Protein AF-A0A7S2EHA0-F1 (afdb_monomer_lite)

pLDDT: mean 75.67, std 10.83, range [45.16, 90.5]

Secondary structure (DSSP, 8-state):
-HHHHHHHHHHHHHSPPHHHHHHHHHHHHHHHHHHHHHHHHHHHHHHHHHHSTTS-HHHHHHHHHHHTTT--SS-------HHHHSSHHHHHHHHHHHHHHHHHHHHHHHHHHHHHHHHHHTT-

Organism: NCBI:txid49249

Sequence (124 aa):
PFLFELQAYYLDQNTPSDEEFEVMLREKYSDNIQKSRNQRNDMIQFFDGIKNPGSNEEMERKIQEVLRGGRGSTKRHYAVDEKLYGTEEGVKVRTEAEKEAQLQLEKKKDARLKKENDGKKKKK

Foldseek 3Di:
DVVVVVVVVVCVVPPDDPVVVVVVCCVVCVVVVVVVVVVVVVVVVLVVCVVDPPPDPVSVVVVVCVVVVVPDPDDPPPPPPCVLVVDPVNVVVVVVVVVVVVVVVVVVVVVVVVVVVVVVVVVD

Structure (mmCIF, N/CA/C/O backbone):
data_AF-A0A7S2EHA0-F1
#
_entry.id   AF-A0A7S2EHA0-F1
#
loop_
_atom_site.group_PDB
_atom_site.id
_atom_site.type_symbol
_atom_site.label_atom_id
_atom_site.label_alt_id
_atom_site.label_comp_id
_atom_site.label_asym_id
_atom_site.label_entity_id
_atom_site.label_seq_id
_atom_site.pdbx_PDB_ins_code
_atom_site.Cartn_x
_atom_site.Cartn_y
_atom_site.Cartn_z
_atom_site.occupancy
_atom_site.B_iso_or_equiv
_atom_site.auth_seq_id
_atom_site.auth_comp_id
_atom_site.auth_asym_id
_atom_site.auth_atom_id
_atom_site.pdbx_PDB_model_num
ATOM 1 N N . PRO A 1 1 ? 33.166 -28.517 -20.769 1.00 61.69 1 PRO A N 1
ATOM 2 C CA . PRO A 1 1 ? 33.565 -27.542 -21.815 1.00 61.69 1 PRO A CA 1
ATOM 3 C C . PRO A 1 1 ? 32.444 -27.271 -22.834 1.00 61.69 1 PRO A C 1
ATOM 5 O O . PRO A 1 1 ? 31.920 -26.169 -22.840 1.00 61.69 1 PRO A O 1
ATOM 8 N N . PHE A 1 2 ? 31.985 -28.284 -23.581 1.00 61.34 2 PHE A N 1
ATOM 9 C CA . PHE A 1 2 ? 30.973 -28.143 -24.647 1.00 61.34 2 PHE A CA 1
ATOM 10 C C . PHE A 1 2 ? 29.620 -27.546 -24.216 1.00 61.34 2 PHE A C 1
ATOM 12 O O . PHE A 1 2 ? 29.021 -26.772 -24.952 1.00 61.34 2 PHE A O 1
ATOM 19 N N . LEU A 1 3 ? 29.133 -27.876 -23.015 1.00 66.50 3 LEU A N 1
ATOM 20 C CA . LEU A 1 3 ? 27.870 -27.321 -22.504 1.00 66.50 3 LEU A CA 1
ATOM 21 C C . LEU A 1 3 ? 27.956 -25.814 -22.233 1.00 66.50 3 LEU A C 1
ATOM 23 O O . LEU A 1 3 ? 26.982 -25.105 -22.449 1.00 66.50 3 LEU A O 1
ATOM 27 N N . PHE A 1 4 ? 29.121 -25.330 -21.799 1.00 70.19 4 PHE A N 1
ATOM 28 C CA . PHE A 1 4 ? 29.347 -23.905 -21.559 1.00 70.19 4 PHE A CA 1
ATOM 29 C C . PHE A 1 4 ? 29.396 -23.119 -22.872 1.00 70.19 4 PHE A C 1
ATOM 31 O O . PHE A 1 4 ? 28.816 -22.043 -22.958 1.00 70.19 4 PHE A O 1
ATOM 38 N N . GLU A 1 5 ? 30.030 -23.674 -23.905 1.00 72.06 5 GLU A N 1
ATOM 39 C CA . GLU A 1 5 ? 30.099 -23.062 -25.239 1.00 72.06 5 GLU A CA 1
ATOM 40 C C . GLU A 1 5 ? 28.725 -23.009 -25.912 1.00 72.06 5 GLU A C 1
ATOM 42 O O . GLU A 1 5 ? 28.359 -21.985 -26.484 1.00 72.06 5 GLU A O 1
ATOM 47 N N . LEU A 1 6 ? 27.920 -24.069 -25.775 1.00 76.00 6 LEU A N 1
ATOM 48 C CA . LEU A 1 6 ? 26.557 -24.092 -26.306 1.00 76.00 6 LEU A CA 1
ATOM 49 C C . LEU A 1 6 ? 25.659 -23.056 -25.613 1.00 76.00 6 LEU A C 1
ATOM 51 O O . LEU A 1 6 ? 24.840 -22.401 -26.253 1.00 76.00 6 LEU A O 1
ATOM 55 N N . GLN A 1 7 ? 25.826 -22.898 -24.299 1.00 73.44 7 GLN A N 1
ATOM 56 C CA . GLN A 1 7 ? 25.061 -21.947 -23.500 1.00 73.44 7 GLN A CA 1
ATOM 57 C C . GLN A 1 7 ? 25.489 -20.500 -23.780 1.00 73.44 7 GLN A C 1
ATOM 59 O O . GLN A 1 7 ? 24.634 -19.623 -23.869 1.00 73.44 7 GLN A O 1
ATOM 64 N N . ALA A 1 8 ? 26.787 -20.260 -23.985 1.00 76.69 8 ALA A N 1
ATOM 65 C CA . ALA A 1 8 ? 27.322 -18.962 -24.388 1.00 76.69 8 ALA A CA 1
ATOM 66 C C . ALA A 1 8 ? 26.856 -18.561 -25.796 1.00 76.69 8 ALA A C 1
ATOM 68 O O . ALA A 1 8 ? 26.405 -17.438 -25.983 1.00 76.69 8 ALA A O 1
ATOM 69 N N . TYR A 1 9 ? 26.875 -19.491 -26.755 1.00 78.00 9 TYR A N 1
ATOM 70 C CA . TYR A 1 9 ? 26.353 -19.259 -28.104 1.00 78.00 9 TYR A CA 1
ATOM 71 C C . TYR A 1 9 ? 24.848 -18.968 -28.094 1.00 78.00 9 TYR A C 1
ATOM 73 O O . TYR A 1 9 ? 24.375 -18.059 -28.767 1.00 78.00 9 TYR A O 1
ATOM 81 N N . TYR A 1 10 ? 24.082 -19.705 -27.289 1.00 80.06 10 TYR A N 1
ATOM 82 C CA . TYR A 1 10 ? 22.652 -19.451 -27.135 1.00 80.06 10 TYR A CA 1
ATOM 83 C C . TYR A 1 10 ? 22.365 -18.087 -26.492 1.00 80.06 10 TYR A C 1
ATOM 85 O O . TYR A 1 10 ? 21.392 -17.439 -26.864 1.00 80.06 10 TYR A O 1
ATOM 93 N N . LEU A 1 11 ? 23.188 -17.644 -25.538 1.00 77.81 11 LEU A N 1
ATOM 94 C CA . LEU A 1 11 ? 23.082 -16.305 -24.959 1.00 77.81 11 LEU A CA 1
ATOM 95 C C . LEU A 1 11 ? 23.363 -15.234 -26.013 1.00 77.81 11 LEU A C 1
ATOM 97 O O . LEU A 1 11 ? 22.522 -14.370 -26.190 1.00 77.81 11 LEU A O 1
ATOM 101 N N . ASP A 1 12 ? 24.458 -15.347 -26.758 1.00 77.88 12 ASP A N 1
ATOM 102 C CA . ASP A 1 12 ? 24.868 -14.370 -27.777 1.00 77.88 12 ASP A CA 1
ATOM 103 C C . ASP A 1 12 ? 23.838 -14.210 -28.913 1.00 77.88 12 ASP A C 1
ATOM 105 O O . ASP A 1 12 ? 23.573 -13.111 -29.389 1.00 77.88 12 ASP A O 1
ATOM 109 N N . GLN A 1 13 ? 23.183 -15.307 -29.308 1.00 77.44 13 GLN A N 1
ATOM 110 C CA . GLN A 1 13 ? 22.147 -15.299 -30.349 1.00 77.44 13 GLN A CA 1
ATOM 111 C C . GLN A 1 13 ? 20.775 -14.799 -29.862 1.00 77.44 13 GLN A C 1
ATOM 113 O O . GLN A 1 13 ? 19.938 -14.444 -30.687 1.00 77.44 13 GLN A O 1
ATOM 118 N N . ASN A 1 14 ? 20.513 -14.810 -28.548 1.00 77.25 14 ASN A N 1
ATOM 119 C CA . ASN A 1 14 ? 19.212 -14.436 -27.972 1.00 77.25 14 ASN A CA 1
ATOM 120 C C . ASN A 1 14 ? 19.276 -13.212 -27.049 1.00 77.25 14 ASN A C 1
ATOM 122 O O . ASN A 1 14 ? 18.253 -12.825 -26.476 1.00 77.25 14 ASN A O 1
ATOM 126 N N . THR A 1 15 ? 20.449 -12.612 -26.859 1.00 80.12 15 THR A N 1
ATOM 127 C CA . THR A 1 15 ? 20.567 -11.323 -26.187 1.00 80.12 15 THR A CA 1
ATOM 128 C C . THR A 1 15 ? 20.021 -10.246 -27.115 1.00 80.12 15 THR A C 1
ATOM 130 O O . THR A 1 15 ? 20.548 -10.097 -28.217 1.00 80.12 15 THR A O 1
ATOM 133 N N . PRO A 1 16 ? 18.971 -9.511 -26.704 1.00 78.06 16 PRO A N 1
ATOM 134 C CA . PRO A 1 16 ? 18.481 -8.389 -27.490 1.00 78.06 16 PRO A CA 1
ATOM 135 C C . PRO A 1 16 ? 19.614 -7.388 -27.686 1.00 78.06 16 PRO A C 1
ATOM 137 O O . PRO A 1 16 ? 20.438 -7.198 -26.785 1.00 78.06 16 PRO A O 1
ATOM 140 N N . SER A 1 17 ? 19.650 -6.759 -28.857 1.00 84.50 17 SER A N 1
ATOM 141 C CA . SER A 1 17 ? 20.612 -5.687 -29.096 1.00 84.50 17 SER A CA 1
ATOM 142 C C . SER A 1 17 ? 20.375 -4.543 -28.105 1.00 84.50 17 SER A C 1
ATOM 144 O O . SER A 1 17 ? 19.268 -4.381 -27.582 1.00 84.50 17 SER A O 1
ATOM 146 N N . ASP A 1 18 ? 21.398 -3.727 -27.851 1.00 80.44 18 ASP A N 1
ATOM 147 C CA . ASP A 1 18 ? 21.269 -2.586 -26.936 1.00 80.44 18 ASP A CA 1
ATOM 148 C C . ASP A 1 18 ? 20.104 -1.658 -27.337 1.00 80.44 18 ASP A C 1
ATOM 150 O O . ASP A 1 18 ? 19.372 -1.164 -26.480 1.00 80.44 18 ASP A O 1
ATOM 154 N N . GLU A 1 19 ? 19.858 -1.495 -28.641 1.00 83.12 19 GLU A N 1
ATOM 155 C CA . GLU A 1 19 ? 18.738 -0.709 -29.170 1.00 83.12 19 GLU A CA 1
ATOM 156 C C . GLU A 1 19 ? 17.373 -1.350 -28.860 1.00 83.12 19 GLU A C 1
ATOM 158 O O . GLU A 1 19 ? 16.451 -0.674 -28.397 1.00 83.12 19 GLU A O 1
ATOM 163 N N . GLU A 1 20 ? 17.234 -2.663 -29.054 1.00 83.62 20 GLU A N 1
ATOM 164 C CA . GLU A 1 20 ? 16.008 -3.406 -28.729 1.00 83.62 20 GLU A CA 1
ATOM 165 C C . GLU A 1 20 ? 15.743 -3.434 -27.220 1.00 83.62 20 GLU A C 1
ATOM 167 O O . GLU A 1 20 ? 14.597 -3.350 -26.764 1.00 83.62 20 GLU A O 1
ATOM 172 N N . PHE A 1 21 ? 16.810 -3.512 -26.427 1.00 83.50 21 PHE A N 1
ATOM 173 C CA . PHE A 1 21 ? 16.738 -3.459 -24.978 1.00 83.50 21 PHE A CA 1
ATOM 174 C C . PHE A 1 21 ? 16.278 -2.082 -24.486 1.00 83.50 21 PHE A C 1
ATOM 176 O O . PHE A 1 21 ? 15.399 -2.000 -23.622 1.00 83.50 21 PHE A O 1
ATOM 183 N N . GLU A 1 22 ? 16.790 -0.993 -25.065 1.00 83.31 22 GLU A N 1
ATOM 184 C CA . GLU A 1 22 ? 16.329 0.362 -24.755 1.00 83.31 22 GLU A CA 1
ATOM 185 C C . GLU A 1 22 ? 14.855 0.581 -25.111 1.00 83.31 22 GLU A C 1
ATOM 187 O O . GLU A 1 22 ? 14.115 1.184 -24.324 1.00 83.31 22 GLU A O 1
ATOM 192 N N . VAL A 1 23 ? 14.398 0.070 -26.258 1.00 86.69 23 VAL A N 1
ATOM 193 C CA . VAL A 1 23 ? 12.979 0.114 -26.645 1.00 86.69 23 VAL A CA 1
ATOM 194 C C . VAL A 1 23 ? 12.131 -0.653 -25.633 1.00 86.69 23 VAL A C 1
ATOM 196 O O . VAL A 1 23 ? 11.156 -0.107 -25.116 1.00 86.69 23 VAL A O 1
ATOM 199 N N . MET A 1 24 ? 12.547 -1.863 -25.252 1.00 83.25 24 MET A N 1
ATOM 200 C CA . MET A 1 24 ? 11.841 -2.670 -24.255 1.00 83.25 24 MET A CA 1
ATOM 201 C C . MET A 1 24 ? 11.763 -1.969 -22.892 1.00 83.25 24 MET A C 1
ATOM 203 O O . MET A 1 24 ? 10.725 -2.013 -22.225 1.00 83.25 24 MET A O 1
ATOM 207 N N . LEU A 1 25 ? 12.845 -1.313 -22.463 1.00 83.00 25 LEU A N 1
ATOM 208 C CA . LEU A 1 25 ? 12.860 -0.540 -21.225 1.00 83.00 25 LEU A CA 1
ATOM 209 C C . LEU A 1 25 ? 11.913 0.658 -21.306 1.00 83.00 25 LEU A C 1
ATOM 211 O O . LEU A 1 25 ? 11.147 0.909 -20.373 1.00 83.00 25 LEU A O 1
ATOM 215 N N . ARG A 1 26 ? 11.924 1.391 -22.420 1.00 84.00 26 ARG A N 1
ATOM 216 C CA . ARG A 1 26 ? 11.001 2.508 -22.624 1.00 84.00 26 ARG A CA 1
ATOM 217 C C . ARG A 1 26 ? 9.557 2.031 -22.624 1.00 84.00 26 ARG A C 1
ATOM 219 O O . ARG A 1 26 ? 8.753 2.614 -21.912 1.00 84.00 26 ARG A O 1
ATOM 226 N N . GLU A 1 27 ? 9.216 0.959 -23.323 1.00 84.88 27 GLU A N 1
ATOM 227 C CA . GLU A 1 27 ? 7.842 0.453 -23.363 1.00 84.88 27 GLU A CA 1
ATOM 228 C C . GLU A 1 27 ? 7.370 -0.046 -21.994 1.00 84.88 27 GLU A C 1
ATOM 230 O O . GLU A 1 27 ? 6.324 0.375 -21.509 1.00 84.88 27 GLU A O 1
ATOM 235 N N . LYS A 1 28 ? 8.164 -0.883 -21.314 1.00 84.12 28 LYS A N 1
ATOM 236 C CA . LYS A 1 28 ? 7.745 -1.497 -20.043 1.00 84.12 28 LYS A CA 1
ATOM 237 C C . LYS A 1 28 ? 7.742 -0.530 -18.866 1.00 84.12 28 LYS A C 1
ATOM 239 O O . LYS A 1 28 ? 6.999 -0.741 -17.907 1.00 84.12 28 LYS A O 1
ATOM 244 N N . TYR A 1 29 ? 8.587 0.499 -18.904 1.00 85.62 29 TYR A N 1
ATOM 245 C CA . TYR A 1 29 ? 8.783 1.388 -17.761 1.00 85.62 29 TYR A CA 1
ATOM 246 C C . TYR A 1 29 ? 8.359 2.836 -18.005 1.00 85.62 29 TYR A C 1
ATOM 248 O O . TYR A 1 29 ? 8.255 3.570 -17.023 1.00 85.62 29 TYR A O 1
ATOM 256 N N . SER A 1 30 ? 8.056 3.268 -19.236 1.00 85.88 30 SER A N 1
ATOM 257 C CA . SER A 1 30 ? 7.551 4.630 -19.495 1.00 85.88 30 SER A CA 1
ATOM 258 C C . SER A 1 30 ? 6.294 4.928 -18.686 1.00 85.88 30 SER A C 1
ATOM 260 O O . SER A 1 30 ? 6.253 5.942 -17.987 1.00 85.88 30 SER A O 1
ATOM 262 N N . ASP A 1 31 ? 5.331 4.009 -18.681 1.00 86.75 31 ASP A N 1
ATOM 263 C CA . ASP A 1 31 ? 4.100 4.126 -17.900 1.00 86.75 31 ASP A CA 1
ATOM 264 C C . ASP A 1 31 ? 4.381 4.240 -16.401 1.00 86.75 31 ASP A C 1
ATOM 266 O O . ASP A 1 31 ? 3.781 5.059 -15.703 1.00 86.75 31 ASP A O 1
ATOM 270 N N . ASN A 1 32 ? 5.323 3.452 -15.884 1.00 87.44 32 ASN A N 1
ATOM 271 C CA . ASN A 1 32 ? 5.681 3.479 -14.466 1.00 87.44 32 ASN A CA 1
ATOM 272 C C . ASN A 1 32 ? 6.415 4.771 -14.092 1.00 87.44 32 ASN A C 1
ATOM 274 O O . ASN A 1 32 ? 6.175 5.332 -13.020 1.00 87.44 32 ASN A O 1
ATOM 278 N N . ILE A 1 33 ? 7.270 5.278 -14.981 1.00 82.06 33 ILE A N 1
ATOM 279 C CA . ILE A 1 33 ? 7.951 6.564 -14.815 1.00 82.06 33 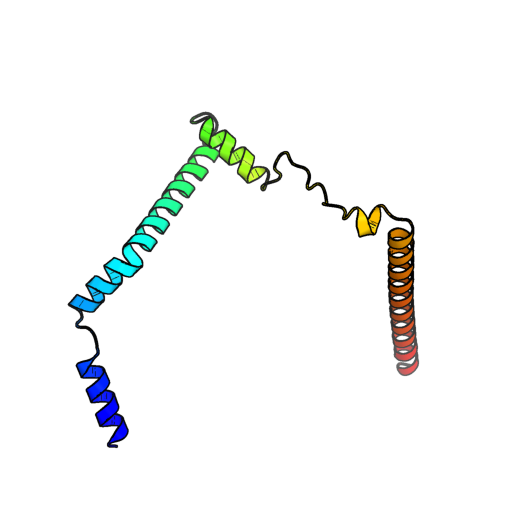ILE A CA 1
ATOM 280 C C . ILE A 1 33 ? 6.923 7.698 -14.824 1.00 82.06 33 ILE A C 1
ATOM 282 O O . ILE A 1 33 ? 6.984 8.577 -13.965 1.00 82.06 33 ILE A O 1
ATOM 286 N N . GLN A 1 34 ? 5.956 7.674 -15.744 1.00 86.31 34 GLN A N 1
ATOM 287 C CA . GLN A 1 34 ? 4.885 8.668 -15.803 1.00 86.31 34 GLN A CA 1
ATOM 288 C C . GLN A 1 34 ? 3.988 8.612 -14.564 1.00 86.31 34 GLN A C 1
ATOM 290 O O . GLN A 1 34 ? 3.765 9.643 -13.932 1.00 86.31 34 GLN A O 1
ATOM 295 N N . LYS A 1 35 ? 3.551 7.420 -14.142 1.00 88.50 35 LYS A N 1
ATOM 296 C CA . LYS A 1 35 ? 2.773 7.235 -12.907 1.00 88.50 35 LYS A CA 1
ATOM 297 C C . LYS A 1 35 ? 3.519 7.759 -11.682 1.00 88.50 35 LYS A C 1
ATOM 299 O O . LYS A 1 35 ? 2.937 8.490 -10.890 1.00 88.50 35 LYS A O 1
ATOM 304 N N . SER A 1 36 ? 4.809 7.447 -11.552 1.00 87.62 36 SER A N 1
ATOM 305 C CA . SER A 1 36 ? 5.646 7.926 -10.444 1.00 87.62 36 SER A CA 1
ATOM 306 C C . SER A 1 36 ? 5.800 9.452 -10.446 1.00 87.62 36 SER A C 1
ATOM 308 O O . SER A 1 36 ? 5.699 10.092 -9.399 1.00 87.62 36 SER A O 1
ATOM 310 N N . ARG A 1 37 ? 5.984 10.064 -11.625 1.00 88.56 37 ARG A N 1
ATOM 311 C CA . ARG A 1 37 ? 6.026 11.528 -11.773 1.00 88.56 37 ARG A CA 1
ATOM 312 C C . ARG A 1 37 ? 4.700 12.176 -11.379 1.00 88.56 37 ARG A C 1
ATOM 314 O O . ARG A 1 37 ? 4.715 13.137 -10.616 1.00 88.56 37 ARG A O 1
ATOM 321 N N . ASN A 1 38 ? 3.578 11.624 -11.834 1.00 90.50 38 ASN A N 1
ATOM 322 C CA . ASN A 1 38 ? 2.248 12.133 -11.500 1.00 90.50 38 ASN A CA 1
ATOM 323 C C . ASN A 1 38 ? 1.972 12.019 -9.996 1.00 90.50 38 ASN A C 1
ATOM 325 O O . ASN A 1 38 ? 1.619 13.011 -9.374 1.00 90.50 38 ASN A O 1
ATOM 329 N N . GLN A 1 39 ? 2.269 10.871 -9.379 1.00 88.31 39 GLN A N 1
ATOM 330 C CA . GLN A 1 39 ? 2.131 10.684 -7.929 1.00 88.31 39 GLN A CA 1
ATOM 331 C C . GLN A 1 39 ? 2.976 11.675 -7.120 1.00 88.31 39 GLN A C 1
ATOM 333 O O . GLN A 1 39 ? 2.521 12.186 -6.097 1.00 88.31 39 GLN A O 1
ATOM 338 N N . ARG A 1 40 ? 4.205 11.976 -7.565 1.00 89.06 40 ARG A N 1
ATOM 339 C CA . ARG A 1 40 ? 5.024 13.015 -6.922 1.00 89.06 40 ARG A CA 1
ATOM 340 C C . ARG A 1 40 ? 4.391 14.394 -7.046 1.00 89.06 40 ARG A C 1
ATOM 342 O O . ARG A 1 40 ? 4.376 15.119 -6.058 1.00 89.06 40 ARG A O 1
ATOM 349 N N . ASN A 1 41 ? 3.878 14.749 -8.221 1.00 89.56 41 ASN A N 1
ATOM 350 C CA . ASN A 1 41 ? 3.221 16.037 -8.433 1.00 89.56 41 ASN A CA 1
ATOM 351 C C . ASN A 1 41 ? 1.962 16.172 -7.569 1.00 89.56 41 ASN A C 1
ATOM 353 O O . ASN A 1 41 ? 1.801 17.192 -6.905 1.00 89.56 41 ASN A O 1
ATOM 357 N N . ASP A 1 42 ? 1.134 15.128 -7.501 1.00 85.62 42 ASP A N 1
ATOM 358 C CA . ASP A 1 42 ? -0.062 15.090 -6.653 1.00 85.62 42 ASP A CA 1
ATOM 359 C C . ASP A 1 42 ? 0.301 15.274 -5.174 1.00 85.62 42 ASP A C 1
ATOM 361 O O . ASP A 1 42 ? -0.357 16.015 -4.446 1.00 85.62 42 ASP A O 1
ATOM 365 N N . MET A 1 43 ? 1.389 14.640 -4.729 1.00 85.00 43 MET A N 1
ATOM 366 C CA . MET A 1 43 ? 1.880 14.767 -3.360 1.00 85.00 43 MET A CA 1
ATOM 367 C C . MET A 1 43 ? 2.407 16.179 -3.063 1.00 85.00 43 MET A C 1
ATOM 369 O O . MET A 1 43 ? 2.122 16.719 -1.996 1.00 85.00 43 MET A O 1
ATOM 373 N N . ILE A 1 44 ? 3.153 16.791 -3.989 1.00 87.44 44 ILE A N 1
ATOM 374 C CA . ILE A 1 44 ? 3.629 18.178 -3.850 1.00 87.44 44 ILE A CA 1
ATOM 375 C C . ILE A 1 44 ? 2.433 19.125 -3.729 1.00 87.44 44 ILE A C 1
ATOM 377 O O . ILE A 1 44 ? 2.364 19.898 -2.777 1.00 87.44 44 ILE A O 1
ATOM 381 N N . GLN A 1 45 ? 1.454 18.998 -4.628 1.00 84.88 45 GLN A N 1
ATOM 382 C CA . GLN A 1 45 ? 0.231 19.799 -4.600 1.00 84.88 45 GLN A CA 1
ATOM 383 C C . GLN A 1 45 ? -0.543 19.611 -3.292 1.00 84.88 45 GLN A C 1
ATOM 385 O O . GLN A 1 45 ? -0.986 20.587 -2.694 1.00 84.88 45 GLN A O 1
ATOM 390 N N . PHE A 1 46 ? -0.661 18.372 -2.811 1.00 82.38 46 PHE A N 1
ATOM 391 C CA . PHE A 1 46 ? -1.298 18.068 -1.534 1.00 82.38 46 PHE A CA 1
ATOM 392 C C . PHE A 1 46 ? -0.604 18.770 -0.357 1.00 82.38 46 PHE A C 1
ATOM 394 O O . PHE A 1 46 ? -1.271 19.401 0.464 1.00 82.38 46 PHE A O 1
ATOM 401 N N . PHE A 1 47 ? 0.729 18.710 -0.275 1.00 84.12 47 PHE A N 1
ATOM 402 C CA . PHE A 1 47 ? 1.476 19.383 0.791 1.00 84.12 47 PHE A CA 1
ATOM 403 C C . PHE A 1 47 ? 1.421 20.909 0.691 1.00 84.12 47 PHE A C 1
ATOM 405 O O . PHE A 1 47 ? 1.359 21.578 1.724 1.00 84.12 47 PHE A O 1
ATOM 412 N N . ASP A 1 48 ? 1.414 21.465 -0.517 1.00 83.38 48 ASP A N 1
ATOM 413 C CA . ASP A 1 48 ? 1.268 22.907 -0.717 1.00 83.38 48 ASP A CA 1
ATOM 414 C C . ASP A 1 48 ? -0.134 23.396 -0.321 1.00 83.38 48 ASP A C 1
ATOM 416 O O . ASP A 1 48 ? -0.260 24.453 0.302 1.00 83.38 48 ASP A O 1
ATOM 420 N N . GLY A 1 49 ? -1.174 22.590 -0.562 1.00 77.62 49 GLY A N 1
ATOM 421 C CA . GLY A 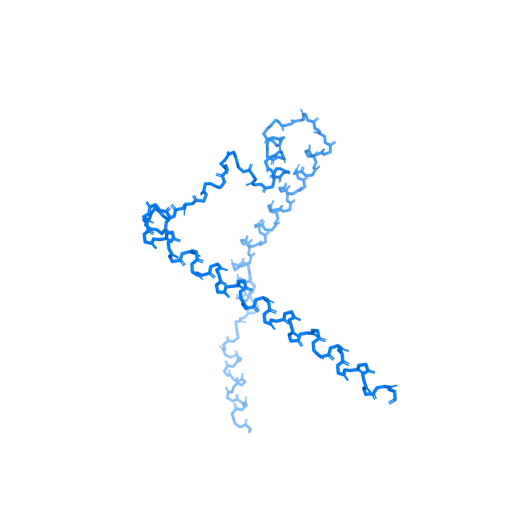1 49 ? -2.532 22.848 -0.076 1.00 77.62 49 GLY A CA 1
ATOM 422 C C . GLY A 1 49 ? -2.666 22.819 1.446 1.00 77.62 49 GLY A C 1
ATOM 423 O O . GLY A 1 49 ? -3.419 23.606 2.011 1.00 77.62 49 GLY A O 1
ATOM 424 N N . ILE A 1 50 ? -1.901 21.963 2.133 1.00 78.38 50 ILE A N 1
ATOM 425 C CA . ILE A 1 50 ? -1.853 21.943 3.606 1.00 78.38 50 ILE A CA 1
ATOM 426 C C . ILE A 1 50 ? -1.167 23.196 4.158 1.00 78.38 50 ILE A C 1
ATOM 428 O O . ILE A 1 50 ? -1.584 23.725 5.186 1.00 78.38 50 ILE A O 1
ATOM 432 N N . LYS A 1 51 ? -0.099 23.664 3.501 1.00 80.88 51 LYS A N 1
ATOM 433 C CA . LYS A 1 51 ? 0.642 24.857 3.935 1.00 80.88 51 LYS A CA 1
ATOM 434 C C . LYS A 1 51 ? -0.170 26.142 3.764 1.00 80.88 51 LYS A C 1
ATOM 436 O O . LYS A 1 51 ? -0.009 27.049 4.575 1.00 80.88 51 LYS A O 1
ATOM 441 N N . ASN A 1 52 ? -1.034 26.205 2.747 1.00 78.44 52 ASN A N 1
ATOM 442 C CA . ASN A 1 52 ? -1.853 27.373 2.418 1.00 78.44 52 ASN A CA 1
ATOM 443 C C . ASN A 1 52 ? -3.359 27.028 2.418 1.00 78.44 52 ASN A C 1
ATOM 445 O O . ASN A 1 52 ? -3.966 26.927 1.340 1.00 78.44 52 ASN A O 1
ATOM 449 N N . PRO A 1 53 ? -3.975 26.853 3.605 1.00 67.00 53 PRO A N 1
ATOM 450 C CA . PRO A 1 53 ? -5.404 26.566 3.707 1.00 67.00 53 PRO A CA 1
ATOM 451 C C . PRO A 1 53 ? -6.235 27.735 3.149 1.00 67.00 53 PRO A C 1
ATOM 453 O O . PRO A 1 53 ? -5.955 28.898 3.442 1.00 67.00 53 PRO A O 1
ATOM 456 N N . GLY A 1 54 ? -7.241 27.425 2.320 1.00 65.50 54 GLY A N 1
ATOM 457 C CA . GLY A 1 54 ? -8.170 28.399 1.722 1.00 65.50 54 GLY A CA 1
ATOM 458 C C . GLY A 1 54 ? -7.972 28.727 0.233 1.00 65.50 54 GLY A C 1
ATOM 459 O O . GLY A 1 54 ? -8.777 29.461 -0.332 1.00 65.50 54 GLY A O 1
ATOM 460 N N . SER A 1 55 ? -6.944 28.184 -0.431 1.00 66.38 55 SER A N 1
ATOM 461 C CA . SER A 1 55 ? -6.721 28.410 -1.874 1.00 66.38 55 SER A CA 1
ATOM 462 C C . SER A 1 55 ? -7.545 27.497 -2.790 1.00 66.38 55 SER A C 1
ATOM 464 O O . SER A 1 55 ? -7.757 27.835 -3.954 1.00 66.38 55 SER A O 1
ATOM 466 N N . ASN A 1 56 ? -8.000 26.339 -2.294 1.00 68.81 56 ASN A N 1
A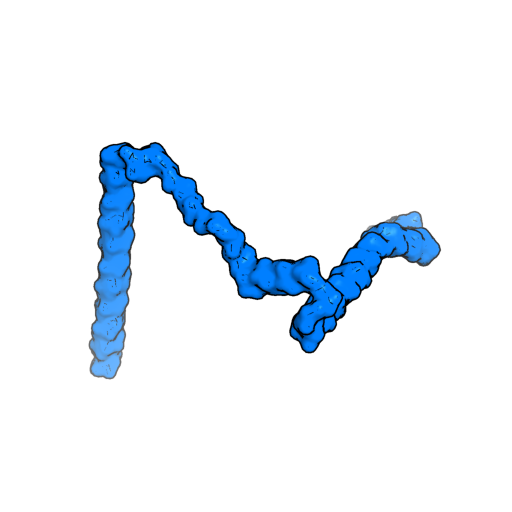TOM 467 C CA . ASN A 1 56 ? -8.690 25.348 -3.116 1.00 68.81 56 ASN A CA 1
ATOM 468 C C . ASN A 1 56 ? -9.604 24.429 -2.278 1.00 68.81 56 ASN A C 1
ATOM 470 O O . ASN A 1 56 ? -9.134 23.525 -1.583 1.00 68.81 56 ASN A O 1
ATOM 474 N N . GLU A 1 57 ? -10.918 24.655 -2.350 1.00 73.50 57 GLU A N 1
ATOM 475 C CA . GLU A 1 57 ? -11.934 23.993 -1.511 1.00 73.50 57 GLU A CA 1
ATOM 476 C C . GLU A 1 57 ? -11.995 22.466 -1.735 1.00 73.50 57 GLU A C 1
ATOM 478 O O . GLU A 1 57 ? -12.204 21.684 -0.805 1.00 73.50 57 GLU A O 1
ATOM 483 N N . GLU A 1 58 ? -11.747 22.006 -2.967 1.00 75.50 58 GLU A N 1
ATOM 484 C CA . GLU A 1 58 ? -11.705 20.574 -3.298 1.00 75.50 58 GLU A CA 1
ATOM 485 C C . GLU A 1 58 ? -10.516 19.852 -2.652 1.00 75.50 58 GLU A C 1
ATOM 487 O O . GLU A 1 58 ? -10.626 18.698 -2.223 1.00 75.50 58 GLU A O 1
ATOM 492 N N . MET A 1 59 ? -9.373 20.531 -2.563 1.00 74.31 59 MET A N 1
ATOM 493 C CA . MET A 1 59 ? -8.171 19.984 -1.941 1.00 74.31 59 MET A CA 1
ATOM 494 C C . MET A 1 59 ? -8.341 19.901 -0.425 1.00 74.31 59 MET A C 1
ATOM 496 O O . MET A 1 59 ? -7.945 18.912 0.187 1.00 74.31 59 MET A O 1
ATOM 500 N N . GLU A 1 60 ? -9.016 20.884 0.166 1.00 74.94 60 GLU A N 1
ATOM 501 C CA . GLU A 1 60 ? -9.349 20.901 1.588 1.00 74.94 60 GLU A CA 1
ATOM 502 C C . GLU A 1 60 ? -10.252 19.723 1.981 1.00 74.94 60 GLU A C 1
ATOM 504 O O . GLU A 1 60 ? -9.993 19.046 2.978 1.00 74.94 60 GLU A O 1
ATOM 509 N N . ARG A 1 61 ? -11.254 19.394 1.152 1.00 78.31 61 ARG A N 1
ATOM 510 C CA . ARG A 1 61 ? -12.104 18.205 1.347 1.00 78.31 61 ARG A CA 1
ATOM 511 C C . ARG A 1 61 ? -11.299 16.906 1.288 1.00 78.31 61 ARG A C 1
ATOM 513 O O . ARG A 1 61 ? -11.458 16.061 2.168 1.00 78.31 61 ARG A O 1
ATOM 520 N N . LYS 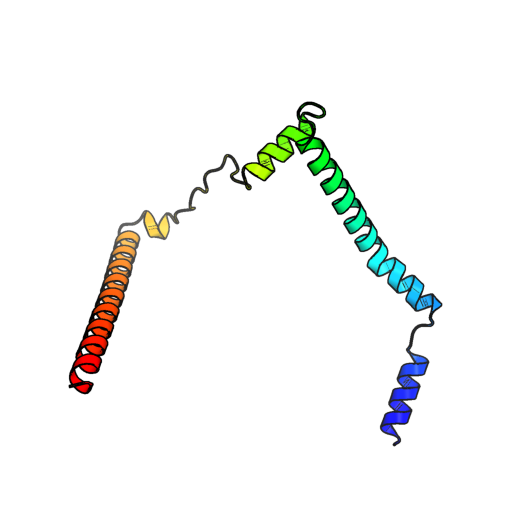A 1 62 ? -10.396 16.765 0.312 1.00 75.38 62 LYS A N 1
ATOM 521 C CA . LYS A 1 62 ? -9.496 15.600 0.208 1.00 75.38 62 LYS A CA 1
ATOM 522 C C . LYS A 1 62 ? -8.546 15.493 1.403 1.00 75.38 62 LYS A C 1
ATOM 524 O O . LYS A 1 62 ? -8.343 14.402 1.928 1.00 75.38 62 LYS A O 1
ATOM 529 N N . ILE A 1 63 ? -7.992 16.611 1.874 1.00 76.75 63 ILE A N 1
ATOM 530 C CA . ILE A 1 63 ? -7.151 16.651 3.079 1.00 76.75 63 ILE A CA 1
ATOM 531 C C . ILE A 1 63 ? -7.956 16.196 4.299 1.00 76.75 63 ILE A C 1
ATOM 533 O O . ILE A 1 63 ? -7.496 15.333 5.046 1.00 76.75 63 ILE A O 1
ATOM 537 N N . GLN A 1 64 ? -9.176 16.705 4.486 1.00 77.00 64 GLN A N 1
ATOM 538 C CA . GLN A 1 64 ? -10.048 16.278 5.583 1.00 77.00 64 GLN A CA 1
ATOM 539 C C . GLN A 1 64 ? -10.407 14.788 5.506 1.00 77.00 64 GLN A C 1
ATOM 541 O O . GLN A 1 64 ? -10.471 14.120 6.539 1.00 77.00 64 GLN A O 1
ATOM 546 N N . GLU A 1 65 ? -10.618 14.249 4.306 1.00 76.56 65 GLU A N 1
ATOM 547 C CA . GLU A 1 65 ? -10.892 12.829 4.079 1.00 76.56 65 GLU A CA 1
ATOM 548 C C . GLU A 1 65 ? -9.692 11.940 4.447 1.00 76.56 65 GLU A C 1
ATOM 550 O O . GLU A 1 65 ? -9.840 10.965 5.193 1.00 76.56 65 GLU A O 1
ATOM 555 N N . VAL A 1 66 ? -8.490 12.315 4.000 1.00 74.25 66 VAL A N 1
ATOM 556 C CA . VAL A 1 66 ? -7.240 11.597 4.297 1.00 74.25 66 VAL A CA 1
ATOM 557 C C . VAL A 1 66 ? -6.895 11.678 5.785 1.00 74.25 66 VAL A C 1
ATOM 559 O O . VAL A 1 66 ? -6.568 10.659 6.393 1.00 74.25 66 VAL A O 1
ATOM 562 N N . LEU A 1 67 ? -7.024 12.853 6.409 1.00 74.12 67 LEU A N 1
ATOM 563 C CA . LEU A 1 67 ? -6.767 13.040 7.843 1.00 74.12 67 LEU A CA 1
ATOM 564 C C . LEU A 1 67 ? -7.785 12.304 8.725 1.00 74.12 67 LEU A C 1
ATOM 566 O O . LEU A 1 67 ? -7.448 11.867 9.825 1.00 74.12 67 LEU A O 1
ATOM 570 N N . ARG A 1 68 ? -9.016 12.093 8.240 1.00 73.06 68 ARG A N 1
ATOM 571 C CA . ARG A 1 68 ? -9.996 11.198 8.880 1.00 73.06 68 ARG A CA 1
ATOM 572 C C . ARG A 1 68 ? -9.655 9.712 8.713 1.00 73.06 68 ARG A C 1
ATOM 574 O O . ARG A 1 68 ? -10.348 8.868 9.286 1.00 73.06 68 ARG A O 1
ATOM 581 N N . GLY A 1 69 ? -8.592 9.374 7.981 1.00 64.44 69 GLY A N 1
ATOM 582 C CA . GLY A 1 69 ? -8.030 8.027 7.899 1.00 64.44 69 GLY A CA 1
ATOM 583 C C . GLY A 1 69 ? -8.986 6.997 7.303 1.00 64.44 69 GLY A C 1
ATOM 584 O O . GLY A 1 69 ? -9.006 5.854 7.755 1.00 64.44 69 GLY A O 1
ATOM 585 N N . GLY A 1 70 ? -9.850 7.395 6.362 1.00 59.44 70 GLY A N 1
ATOM 586 C CA . GLY A 1 70 ? -10.844 6.481 5.794 1.00 59.44 70 GLY A CA 1
ATOM 587 C C . GLY A 1 70 ? -11.897 6.004 6.803 1.00 59.44 70 GLY A C 1
ATOM 588 O O . GLY A 1 70 ? -12.583 5.011 6.551 1.00 59.44 70 GLY A O 1
ATOM 589 N N . ARG A 1 71 ? -12.088 6.708 7.933 1.00 58.59 71 ARG A N 1
ATOM 590 C CA . ARG A 1 71 ? -13.362 6.668 8.670 1.00 58.59 71 ARG A CA 1
ATOM 591 C C . ARG A 1 71 ? -14.423 7.346 7.807 1.00 58.59 71 ARG A C 1
ATOM 593 O O . ARG A 1 71 ? -14.841 8.471 8.073 1.00 58.59 71 ARG A O 1
ATOM 600 N N . GLY A 1 72 ? -14.836 6.647 6.753 1.00 56.00 72 GLY A N 1
ATOM 601 C CA . GLY A 1 72 ? -16.081 6.936 6.069 1.00 56.00 72 GLY A CA 1
ATOM 602 C C . GLY A 1 72 ? -17.198 7.038 7.105 1.00 56.00 72 GLY A C 1
ATOM 603 O O . GLY A 1 72 ? -17.186 6.361 8.137 1.00 56.00 72 GLY A O 1
ATOM 604 N N . SER A 1 73 ? -18.155 7.912 6.829 1.00 55.09 73 SER A N 1
ATOM 605 C CA . SER A 1 73 ? -19.402 8.096 7.582 1.00 55.09 73 SER A CA 1
ATOM 606 C C . SER A 1 73 ? -20.152 6.786 7.863 1.00 55.09 73 SER A C 1
ATOM 608 O O . SER A 1 73 ? -20.977 6.724 8.773 1.00 55.09 73 SER A O 1
ATOM 610 N N . THR A 1 74 ? -19.836 5.718 7.138 1.00 57.25 74 THR A N 1
ATOM 611 C CA . THR A 1 74 ? -20.259 4.356 7.422 1.00 57.25 74 THR A CA 1
ATOM 612 C C . THR A 1 74 ? -19.458 3.800 8.599 1.00 57.25 74 THR A C 1
ATOM 614 O O . THR A 1 74 ? -18.341 3.296 8.450 1.00 57.25 74 THR A O 1
ATOM 617 N N . LYS A 1 75 ? -20.051 3.824 9.802 1.00 61.03 75 LYS A N 1
ATOM 618 C CA . LYS A 1 75 ? -19.666 2.859 10.843 1.00 61.03 75 LYS A CA 1
ATOM 619 C C . LYS A 1 75 ? -19.597 1.490 10.164 1.00 61.03 75 LYS A C 1
ATOM 621 O O . LYS A 1 75 ? -20.520 1.138 9.434 1.00 61.03 75 LYS A O 1
ATOM 626 N N . ARG A 1 76 ? -18.519 0.728 10.380 1.00 60.06 76 ARG A N 1
ATOM 627 C CA . ARG A 1 76 ? -18.495 -0.690 10.007 1.00 60.06 76 ARG A CA 1
ATOM 628 C C . ARG A 1 76 ? -19.659 -1.343 10.750 1.00 60.06 76 ARG A C 1
ATOM 630 O O . ARG A 1 76 ? -19.533 -1.651 11.933 1.00 60.06 76 ARG A O 1
ATOM 637 N N . HIS A 1 77 ? -20.810 -1.470 10.097 1.00 54.94 77 HIS A N 1
ATOM 638 C CA . HIS A 1 77 ? -21.834 -2.391 10.536 1.00 54.94 77 HIS A CA 1
ATOM 639 C C . HIS A 1 77 ? -21.157 -3.741 10.384 1.00 54.94 77 HIS A C 1
ATOM 641 O O . HIS A 1 77 ? -20.886 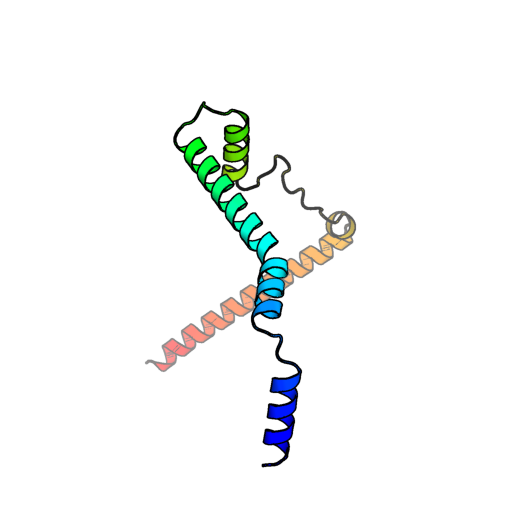-4.179 9.267 1.00 54.94 77 HIS A O 1
ATOM 647 N N . TYR A 1 78 ? -20.742 -4.335 11.501 1.00 58.09 78 TYR A N 1
ATOM 648 C CA . TYR A 1 78 ? -20.416 -5.748 11.499 1.00 58.09 78 TYR A CA 1
ATOM 649 C C . TYR A 1 78 ? -21.613 -6.420 10.830 1.00 58.09 78 TYR A C 1
ATOM 651 O O . TYR A 1 78 ? -22.736 -6.261 11.309 1.00 58.09 78 TYR A O 1
ATOM 659 N N . ALA A 1 79 ? -21.401 -7.068 9.685 1.00 60.38 79 ALA A N 1
ATOM 660 C CA . ALA A 1 79 ? -22.380 -7.993 9.145 1.00 60.38 79 ALA A CA 1
ATOM 661 C C . ALA A 1 79 ? -22.418 -9.151 10.145 1.00 60.38 79 ALA A C 1
ATOM 663 O O . ALA A 1 79 ? -21.654 -10.108 10.049 1.00 60.38 79 ALA A O 1
ATOM 664 N N . VAL A 1 80 ? -23.186 -8.956 11.215 1.00 59.22 80 VAL A N 1
ATOM 665 C CA . VAL A 1 80 ? -23.455 -9.972 12.214 1.00 59.22 80 VAL A CA 1
ATOM 666 C C . VAL A 1 80 ? -24.296 -10.995 11.476 1.00 59.22 80 VAL A C 1
ATOM 668 O O . VAL A 1 80 ? -25.419 -10.697 11.084 1.00 59.22 80 VAL A O 1
ATOM 671 N N . ASP A 1 81 ? -23.705 -12.152 11.201 1.00 60.06 81 ASP A N 1
ATOM 672 C CA . ASP A 1 81 ? -24.395 -13.257 10.551 1.00 60.06 81 ASP A CA 1
ATOM 673 C C . ASP A 1 81 ? -25.618 -13.632 11.403 1.00 60.06 81 ASP A C 1
ATOM 675 O O . ASP A 1 81 ? -25.478 -14.184 12.499 1.00 60.06 81 ASP A O 1
ATOM 679 N N . GLU A 1 82 ? -26.821 -13.281 10.934 1.00 60.91 82 GLU A N 1
ATOM 680 C CA . GLU A 1 82 ? -28.085 -13.558 11.631 1.00 60.91 82 GLU A CA 1
ATOM 681 C C . GLU A 1 82 ? -28.253 -15.053 11.910 1.00 60.91 82 GLU A C 1
ATOM 683 O O . GLU A 1 82 ? -28.867 -15.435 12.905 1.00 60.91 82 GLU A O 1
ATOM 688 N N . LYS A 1 83 ? -27.640 -15.918 11.095 1.00 62.09 83 LYS A N 1
ATOM 689 C CA . LYS A 1 83 ? -27.677 -17.363 11.304 1.00 62.09 83 LYS A CA 1
ATOM 690 C C . LYS A 1 83 ? -26.877 -17.786 12.537 1.00 62.09 83 LYS A C 1
ATOM 692 O O . LYS A 1 83 ? -27.295 -18.700 13.245 1.00 62.09 83 LYS A O 1
ATOM 697 N N . LEU A 1 84 ? -25.761 -17.106 12.808 1.00 55.41 84 LEU A N 1
ATOM 698 C CA . LEU A 1 84 ? -24.850 -17.412 13.913 1.00 55.41 84 LEU A CA 1
ATOM 699 C C . LEU A 1 84 ? -25.206 -16.667 15.212 1.00 55.41 84 LEU A C 1
ATOM 701 O O . LEU A 1 84 ? -24.879 -17.141 16.296 1.00 55.41 84 LEU A O 1
ATOM 705 N N . TYR A 1 85 ? -25.861 -15.507 15.119 1.00 55.97 85 TYR A N 1
ATOM 706 C CA . TYR A 1 85 ? -26.122 -14.628 16.269 1.00 55.97 85 TYR A CA 1
ATOM 707 C C . TYR A 1 85 ? -27.604 -14.296 16.507 1.00 55.97 85 TYR A C 1
ATOM 709 O O . TYR A 1 85 ? -27.919 -13.719 17.545 1.00 55.97 85 TYR A O 1
ATOM 717 N N . GLY A 1 86 ? -28.504 -14.642 15.582 1.00 61.69 86 GLY A N 1
ATOM 718 C CA . GLY A 1 86 ? -29.949 -14.403 15.692 1.00 61.69 86 GLY A CA 1
ATOM 719 C C . GLY A 1 86 ? -30.772 -15.621 16.127 1.00 61.69 86 GLY A C 1
ATOM 720 O O . GLY A 1 86 ? -31.947 -15.470 16.446 1.00 61.69 86 GLY A O 1
ATOM 721 N N . THR A 1 87 ? -30.180 -16.821 16.168 1.00 65.81 87 THR A N 1
ATOM 722 C CA . THR A 1 87 ? -30.851 -18.075 16.559 1.00 65.81 87 THR A CA 1
ATOM 723 C C . THR A 1 87 ? -30.395 -18.556 17.942 1.00 65.81 87 THR A C 1
ATOM 725 O O . THR A 1 87 ? -29.240 -18.362 18.330 1.00 65.81 87 THR A O 1
ATOM 728 N N . GLU A 1 88 ? -31.278 -19.216 18.703 1.00 68.19 88 GLU A N 1
ATOM 729 C CA . GLU A 1 88 ? -30.953 -19.740 20.046 1.00 68.19 88 GLU A CA 1
ATOM 730 C C . GLU A 1 88 ? -29.791 -20.749 20.031 1.00 68.19 88 GLU A C 1
ATOM 732 O O . GLU A 1 88 ? -29.025 -20.847 20.992 1.00 68.19 88 GLU A O 1
ATOM 737 N N . GLU A 1 89 ? -29.631 -21.480 18.928 1.00 64.75 89 GLU A N 1
ATOM 738 C CA . GLU A 1 89 ? -28.539 -22.436 18.727 1.00 64.75 89 GLU A CA 1
ATOM 739 C C . GLU A 1 89 ? -27.186 -21.733 18.558 1.00 64.75 89 GLU A C 1
ATOM 741 O O . GLU A 1 89 ? -26.200 -22.139 19.173 1.00 64.75 89 GLU A O 1
ATOM 746 N N . GLY A 1 90 ? -27.139 -20.627 17.810 1.00 63.84 90 GLY A N 1
ATOM 747 C CA . GLY A 1 90 ? -25.921 -19.835 17.626 1.00 63.84 90 GLY A CA 1
ATOM 748 C C . GLY A 1 90 ? -25.418 -19.190 18.922 1.00 63.84 90 GLY A C 1
ATOM 749 O O . GLY A 1 90 ? -24.214 -19.178 19.201 1.00 63.84 90 GLY A O 1
ATOM 750 N N . VAL A 1 91 ? -26.341 -18.749 19.786 1.00 70.12 91 VAL A N 1
ATOM 751 C CA . VAL A 1 91 ? -26.003 -18.236 21.125 1.00 70.12 91 VAL A CA 1
ATOM 752 C C . VAL A 1 91 ? -25.373 -19.332 21.988 1.00 70.12 91 VAL A C 1
ATOM 754 O O . VAL A 1 91 ? -24.362 -19.076 22.643 1.00 70.12 91 VAL A O 1
ATOM 757 N N . LYS A 1 92 ? -25.902 -20.564 21.957 1.00 76.94 92 LYS A N 1
ATOM 758 C CA . LYS A 1 92 ? -25.332 -21.695 22.710 1.00 76.94 92 LYS A CA 1
ATOM 759 C C . LYS A 1 92 ? -23.909 -22.010 22.256 1.00 76.94 92 LYS A C 1
ATOM 761 O O . LYS A 1 92 ? -23.005 -21.988 23.091 1.00 76.94 92 LYS A O 1
ATOM 766 N N . VAL A 1 93 ? -23.690 -22.158 20.948 1.00 78.56 93 VAL A N 1
ATOM 767 C CA . VAL A 1 93 ? -22.360 -22.426 20.367 1.00 78.56 93 VAL A CA 1
ATOM 768 C C . VAL A 1 93 ? -21.349 -21.345 20.759 1.00 78.56 93 VAL A C 1
ATOM 770 O O . VAL A 1 93 ? -20.222 -21.650 21.148 1.00 78.56 93 VAL A O 1
ATOM 773 N N . ARG A 1 94 ? -21.756 -20.071 20.738 1.00 72.88 94 ARG A N 1
ATOM 774 C CA . ARG A 1 94 ? -20.901 -18.968 21.185 1.00 72.88 94 ARG A CA 1
ATOM 775 C C . ARG A 1 94 ? -20.560 -19.071 22.670 1.00 72.88 94 ARG A C 1
ATOM 777 O O . ARG A 1 94 ? -19.397 -18.923 23.035 1.00 72.88 94 ARG A O 1
ATOM 784 N N . THR A 1 95 ? -21.553 -19.301 23.527 1.00 79.00 95 THR A N 1
ATOM 785 C CA . THR A 1 95 ? -21.312 -19.389 24.975 1.00 79.00 95 THR A CA 1
ATOM 786 C C . THR A 1 95 ? -20.419 -20.571 25.342 1.00 79.00 95 THR A C 1
ATOM 788 O O . THR A 1 95 ? -19.619 -20.467 26.269 1.00 79.00 95 THR A O 1
ATOM 791 N N . GLU A 1 96 ? -20.513 -21.678 24.608 1.00 82.31 96 GLU A N 1
ATOM 792 C CA . GLU A 1 96 ? -19.649 -22.845 24.783 1.00 82.31 96 GLU A CA 1
ATOM 793 C C . GLU A 1 96 ? -18.214 -22.545 24.338 1.00 82.31 96 GLU A C 1
ATOM 795 O O . GLU A 1 96 ? -17.281 -22.782 25.107 1.00 82.31 96 GLU A O 1
ATOM 800 N N . ALA A 1 97 ? -18.036 -21.912 23.175 1.00 82.88 97 ALA A N 1
ATOM 801 C CA . ALA A 1 97 ? -16.724 -21.488 22.688 1.00 82.88 97 ALA A CA 1
ATOM 802 C C . ALA A 1 97 ? -16.053 -20.455 23.617 1.00 82.88 97 ALA A C 1
ATOM 804 O O . ALA A 1 97 ? -14.852 -20.536 23.886 1.00 82.88 97 ALA A O 1
ATOM 805 N N . GLU A 1 98 ? -16.817 -19.500 24.157 1.00 84.62 98 GLU A N 1
ATOM 806 C CA . GLU A 1 98 ? -16.313 -18.513 25.120 1.00 84.62 98 GLU A CA 1
ATOM 807 C C . GLU A 1 98 ? -15.892 -19.172 26.444 1.00 84.62 98 GLU A C 1
ATOM 809 O O . GLU A 1 98 ? -14.828 -18.847 26.981 1.00 84.62 98 GLU A O 1
ATOM 814 N N . LYS A 1 99 ? -16.669 -20.140 26.950 1.00 88.31 99 LYS A N 1
ATOM 815 C CA . LYS A 1 99 ? -16.307 -20.919 28.148 1.00 88.31 99 LYS A CA 1
ATOM 816 C C . LYS A 1 99 ? -15.050 -21.752 27.926 1.00 88.31 99 LYS A C 1
ATOM 818 O O . LYS A 1 99 ? -14.182 -21.796 28.798 1.00 88.31 99 LYS A O 1
ATOM 823 N N . GLU A 1 100 ? -14.920 -22.388 26.766 1.00 87.94 100 GLU A N 1
ATOM 824 C CA . GLU A 1 100 ? -13.742 -23.186 26.439 1.00 87.94 100 GLU A CA 1
ATOM 825 C C . GLU A 1 100 ? -12.482 -22.313 26.337 1.00 87.94 100 GLU A C 1
ATOM 827 O O . GLU A 1 100 ? -11.436 -22.651 26.900 1.00 87.94 100 GLU A O 1
ATOM 832 N N . ALA A 1 101 ? -12.591 -21.138 25.711 1.00 86.12 101 ALA A N 1
ATOM 833 C CA . ALA A 1 101 ? -11.500 -20.171 25.637 1.00 86.12 101 ALA A CA 1
ATOM 834 C C . ALA A 1 101 ? -11.064 -19.675 27.030 1.00 86.12 101 ALA A C 1
ATOM 836 O O . ALA A 1 101 ? -9.863 -19.573 27.305 1.00 86.12 101 ALA A O 1
ATOM 837 N N . GLN A 1 102 ? -12.014 -19.415 27.935 1.00 87.81 102 GLN A N 1
ATOM 838 C CA . GLN A 1 102 ? -11.717 -19.030 29.321 1.00 87.81 102 GLN A CA 1
ATOM 839 C C . GLN A 1 102 ? -11.004 -20.152 30.087 1.00 87.81 102 GLN A C 1
ATOM 841 O O . GLN A 1 102 ? -9.960 -19.909 30.695 1.00 87.81 102 GLN A O 1
ATOM 846 N N . LEU A 1 103 ? -11.484 -21.392 29.970 1.00 88.38 103 LEU A N 1
ATOM 847 C CA . LEU A 1 103 ? -10.847 -22.572 30.563 1.00 88.38 103 LEU A CA 1
ATOM 848 C C . LEU A 1 103 ? -9.406 -22.765 30.073 1.00 88.38 103 LEU A C 1
ATOM 850 O O . LEU A 1 103 ? -8.512 -23.098 30.854 1.00 88.38 103 LEU A O 1
ATOM 854 N N . GLN A 1 104 ? -9.144 -22.545 28.783 1.00 86.75 104 GLN A N 1
ATOM 855 C CA . GLN A 1 104 ? -7.787 -22.628 28.241 1.00 86.75 104 GLN A CA 1
ATOM 856 C C . GLN A 1 104 ? -6.872 -21.524 28.787 1.00 86.75 104 GLN A C 1
ATOM 858 O O . GLN A 1 104 ? -5.689 -21.773 29.044 1.00 86.75 104 GLN A O 1
ATOM 863 N N . LEU A 1 105 ? -7.394 -20.311 28.981 1.00 87.94 105 LEU A N 1
ATOM 864 C CA . LEU A 1 105 ? -6.641 -19.205 29.572 1.00 87.94 105 LEU A CA 1
ATOM 865 C C . LEU A 1 105 ? -6.298 -19.469 31.041 1.00 87.94 105 LEU A C 1
ATOM 867 O O . LEU A 1 105 ? -5.159 -19.225 31.442 1.00 87.94 105 LEU A O 1
ATOM 871 N N . GLU A 1 106 ? -7.231 -20.006 31.826 1.00 87.25 106 GLU A N 1
ATOM 872 C CA . GLU A 1 106 ? -6.985 -20.375 33.225 1.00 87.25 106 GLU A CA 1
ATOM 873 C C . GLU A 1 106 ? -5.939 -21.483 33.345 1.00 87.25 106 GLU A C 1
ATOM 875 O O . GLU A 1 106 ? -4.940 -21.309 34.042 1.00 87.25 106 GLU A O 1
ATOM 880 N N . LYS A 1 107 ? -6.055 -22.554 32.547 1.00 90.25 107 LYS A N 1
ATOM 881 C CA . LYS A 1 107 ? -5.045 -23.628 32.512 1.00 90.25 107 LYS A CA 1
ATOM 882 C C . LYS A 1 107 ? -3.645 -23.104 32.181 1.00 90.25 107 LYS A C 1
ATOM 884 O O . LYS A 1 107 ? -2.656 -23.556 32.763 1.00 90.25 107 LYS A O 1
ATOM 889 N N . LYS A 1 108 ? -3.535 -22.140 31.259 1.00 88.81 108 LYS A N 1
ATOM 890 C CA . LYS A 1 108 ? -2.253 -21.502 30.912 1.00 88.81 108 LYS A CA 1
ATOM 891 C C . LYS A 1 108 ? -1.701 -20.652 32.060 1.00 88.81 108 LYS A C 1
ATOM 893 O O . LYS A 1 108 ? -0.490 -20.675 32.289 1.00 88.81 108 LYS A O 1
ATOM 898 N N . LYS A 1 109 ? -2.557 -19.924 32.785 1.00 88.00 109 LYS A N 1
ATOM 899 C CA . LYS A 1 109 ? -2.159 -19.146 33.971 1.00 88.00 109 LYS A CA 1
ATOM 900 C C . LYS A 1 109 ? -1.659 -20.061 35.089 1.00 88.00 109 LYS A C 1
ATOM 902 O O . LYS A 1 109 ? -0.563 -19.838 35.599 1.00 88.00 109 LYS A O 1
ATOM 907 N N . ASP A 1 110 ? -2.380 -21.138 35.379 1.00 86.25 110 ASP A N 1
ATOM 908 C CA . ASP A 1 110 ? -1.994 -22.108 36.407 1.00 86.25 110 ASP A CA 1
ATOM 909 C C . ASP A 1 110 ? -0.677 -22.815 36.070 1.00 86.25 110 ASP A C 1
ATOM 911 O O . ASP A 1 110 ? 0.199 -22.970 36.925 1.00 86.25 110 ASP A O 1
ATOM 915 N N . ALA A 1 111 ? -0.487 -23.197 34.803 1.00 85.19 111 ALA A N 1
ATOM 916 C CA . ALA A 1 111 ? 0.767 -23.784 34.336 1.00 85.19 111 ALA A CA 1
ATOM 917 C C . ALA A 1 111 ? 1.955 -22.816 34.484 1.00 85.19 111 ALA A C 1
ATOM 919 O O . ALA A 1 111 ? 3.064 -23.244 34.817 1.00 85.19 111 ALA A O 1
ATOM 920 N N . ARG A 1 112 ? 1.739 -21.512 34.267 1.00 83.31 112 ARG A N 1
ATOM 921 C CA . ARG A 1 112 ? 2.768 -20.482 34.463 1.00 83.31 112 ARG A CA 1
ATOM 922 C C . ARG A 1 112 ? 3.125 -20.314 35.942 1.00 83.31 112 ARG A C 1
ATOM 924 O O . ARG A 1 112 ? 4.309 -20.310 36.270 1.00 83.31 112 ARG A O 1
ATOM 931 N N . LEU A 1 113 ? 2.128 -20.263 36.826 1.00 82.62 113 LEU A N 1
ATOM 932 C CA . LEU A 1 113 ? 2.337 -20.138 38.274 1.00 82.62 113 LEU A CA 1
ATOM 933 C C . LEU A 1 113 ? 3.103 -21.335 38.860 1.00 82.62 113 LEU A C 1
ATOM 935 O O . LEU A 1 113 ? 3.998 -21.153 39.687 1.00 82.62 113 LEU A O 1
ATOM 939 N N . LYS A 1 114 ? 2.816 -22.560 38.396 1.00 81.94 114 LYS A N 1
ATOM 940 C CA . LYS A 1 114 ? 3.566 -23.761 38.809 1.00 81.94 114 LYS A CA 1
ATOM 941 C C . LYS A 1 114 ? 5.040 -23.688 38.399 1.00 81.94 114 LYS A C 1
ATOM 943 O O . LYS A 1 114 ? 5.911 -23.918 39.234 1.00 81.94 114 LYS A O 1
ATOM 948 N N . LYS A 1 115 ? 5.335 -23.275 37.158 1.00 81.06 115 LYS A N 1
ATOM 949 C CA . LYS A 1 115 ? 6.721 -23.091 36.681 1.00 81.06 115 LYS A CA 1
ATOM 950 C C . LYS A 1 115 ? 7.488 -22.037 37.486 1.00 81.06 115 LYS A C 1
ATOM 952 O O . LYS A 1 115 ? 8.664 -22.238 37.784 1.00 81.06 115 LYS A O 1
ATOM 957 N N . GLU A 1 116 ? 6.839 -20.932 37.853 1.00 76.94 116 GLU A N 1
ATOM 958 C CA . GLU A 1 116 ? 7.466 -19.876 38.659 1.00 76.94 116 GLU A CA 1
ATOM 959 C C . GLU A 1 116 ? 7.782 -20.340 40.092 1.00 76.94 116 GLU A C 1
ATOM 961 O O . GLU A 1 116 ? 8.848 -20.016 40.623 1.00 76.94 116 GLU A O 1
ATOM 966 N N . ASN A 1 117 ? 6.912 -21.14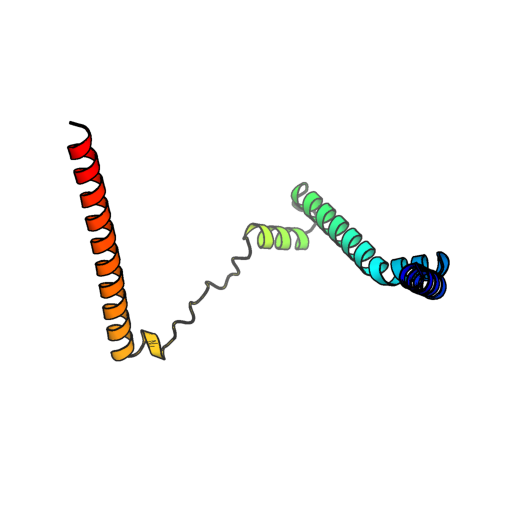8 40.705 1.00 72.62 117 ASN A N 1
ATOM 967 C CA . ASN A 1 117 ? 7.143 -21.696 42.044 1.00 72.62 117 ASN A CA 1
ATOM 968 C C . ASN A 1 117 ? 8.208 -22.807 42.064 1.00 72.62 117 ASN A C 1
ATOM 970 O O . ASN A 1 117 ? 9.047 -22.827 42.969 1.00 72.62 117 ASN A O 1
ATOM 974 N N . ASP A 1 118 ? 8.246 -23.679 41.054 1.00 71.94 118 ASP A N 1
ATOM 975 C CA . ASP A 1 118 ? 9.270 -24.728 40.947 1.00 71.94 118 ASP A CA 1
ATOM 976 C C . ASP A 1 118 ? 10.664 -24.152 40.642 1.00 71.94 118 ASP A C 1
ATOM 978 O O . ASP A 1 118 ? 11.672 -24.636 41.165 1.00 71.94 118 ASP A O 1
ATOM 982 N N . GLY A 1 119 ? 10.740 -23.062 39.867 1.00 63.47 119 GLY A N 1
ATOM 983 C CA . GLY A 1 119 ? 11.989 -22.337 39.613 1.00 63.47 119 GLY A CA 1
ATOM 984 C C . GLY A 1 119 ? 12.566 -21.639 40.853 1.00 63.47 119 GLY A C 1
ATOM 985 O O . GLY A 1 119 ? 13.785 -21.528 40.982 1.00 63.47 119 GLY A O 1
ATOM 986 N N . LYS A 1 120 ? 11.714 -21.207 41.794 1.00 59.69 120 LYS A N 1
ATOM 987 C CA . LYS A 1 120 ? 12.144 -20.612 43.073 1.00 59.69 120 LYS A CA 1
ATOM 988 C C . LYS A 1 120 ? 12.604 -21.659 44.093 1.00 59.69 120 LYS A C 1
ATOM 990 O O . LYS A 1 120 ? 13.511 -21.367 44.866 1.00 59.69 120 LYS A O 1
ATOM 995 N N . LYS A 1 121 ? 12.041 -22.875 44.080 1.00 58.44 121 LYS A N 1
ATOM 996 C CA . LYS A 1 121 ? 12.475 -23.974 44.967 1.00 58.44 121 LYS A CA 1
ATOM 997 C C . LYS A 1 121 ? 13.842 -24.562 44.597 1.00 58.44 121 LYS A C 1
ATOM 999 O O . LYS A 1 121 ? 14.547 -24.996 45.492 1.00 58.44 121 LYS A O 1
ATOM 1004 N N . LYS A 1 122 ? 14.245 -24.536 43.320 1.00 56.44 122 LYS A N 1
ATOM 1005 C CA . LYS A 1 122 ? 15.563 -25.032 42.859 1.00 56.44 122 LYS A CA 1
ATOM 1006 C C . LYS A 1 122 ? 16.743 -24.072 43.096 1.00 56.44 122 LYS A C 1
ATOM 1008 O O . LYS A 1 122 ? 17.870 -24.424 42.772 1.00 56.44 122 LYS A O 1
ATOM 1013 N N . LYS A 1 123 ? 16.494 -22.857 43.603 1.00 54.69 123 LYS A N 1
ATOM 1014 C CA . LYS A 1 123 ? 17.519 -21.830 43.889 1.00 54.69 123 LYS A CA 1
ATOM 1015 C C . LYS A 1 123 ? 17.831 -21.660 45.387 1.00 54.69 123 LYS A C 1
ATOM 1017 O O . LYS A 1 123 ? 18.556 -20.730 45.730 1.00 54.69 123 LYS A O 1
ATOM 1022 N N . LYS A 1 124 ? 17.266 -22.499 46.259 1.00 45.16 124 LYS A N 1
ATOM 1023 C CA . LYS A 1 124 ? 17.608 -22.567 47.686 1.00 45.16 124 LYS A CA 1
ATOM 1024 C C . LYS A 1 124 ? 18.428 -23.811 47.974 1.00 45.16 124 LYS A C 1
ATOM 1026 O O . LYS A 1 124 ? 18.124 -24.842 47.337 1.00 45.16 124 LYS A O 1
#

Radius of gyration: 32.37 Å; chains: 1; bounding box: 64×57×78 Å